Protein AF-A0A2P8WIC8-F1 (afdb_monomer_lite)

Radius of gyration: 12.03 Å; chains: 1; bounding box: 32×20×27 Å

Foldseek 3Di:
DCVVLVVLLVVLLVVQDQLVVLLVVDDPVVVVVLSVCLVPPPDPVSNNVSSNVSSVCSSDHPPDDDDDD

Sequence (69 aa):
MTASRVADLAEAFINHPGSEANFENFPHSVKRGILERIIQAKRPETRAKRVRETAELATHKYSREPVDP

pLDDT: mean 81.85, std 15.51, range [41.16, 93.44]

Structure (mmCIF, N/CA/C/O backbone):
data_AF-A0A2P8WIC8-F1
#
_entry.id   AF-A0A2P8WIC8-F1
#
loop_
_atom_site.group_PDB
_atom_site.id
_atom_site.type_symbol
_atom_site.label_atom_id
_atom_site.label_alt_id
_atom_site.label_comp_id
_atom_site.label_asym_id
_atom_site.label_entity_id
_atom_site.label_seq_id
_atom_site.pdbx_PDB_ins_code
_atom_site.Cartn_x
_atom_site.Cartn_y
_atom_site.Cartn_z
_atom_site.occupancy
_atom_site.B_iso_or_equiv
_atom_site.auth_seq_id
_atom_site.auth_comp_id
_atom_site.auth_asym_id
_atom_site.auth_atom_id
_atom_site.pdbx_PDB_model_num
ATOM 1 N N . MET A 1 1 ? -3.877 -12.360 13.063 1.00 46.09 1 MET A N 1
ATOM 2 C CA . MET A 1 1 ? -4.816 -11.770 12.074 1.00 46.09 1 MET A CA 1
ATOM 3 C C . MET A 1 1 ? -4.052 -10.942 11.032 1.00 46.09 1 MET A C 1
ATOM 5 O O . MET A 1 1 ? -4.169 -9.719 10.989 1.00 46.09 1 MET A O 1
ATOM 9 N N . THR A 1 2 ? -3.233 -11.598 10.207 1.00 51.25 2 THR A N 1
ATOM 10 C CA . THR A 1 2 ? -2.415 -10.942 9.161 1.00 51.25 2 THR A CA 1
ATOM 11 C C . THR A 1 2 ? -3.052 -11.097 7.775 1.00 51.25 2 THR A C 1
ATOM 13 O O . THR A 1 2 ? -2.889 -10.227 6.930 1.00 51.25 2 THR A O 1
ATOM 16 N N . ALA A 1 3 ? -3.872 -12.139 7.584 1.00 50.50 3 ALA A N 1
ATOM 17 C CA . ALA A 1 3 ? -4.509 -12.485 6.311 1.00 50.50 3 ALA A CA 1
ATOM 18 C C . ALA A 1 3 ? -5.422 -11.379 5.747 1.00 50.50 3 ALA A C 1
ATOM 20 O O . ALA A 1 3 ? -5.331 -11.045 4.573 1.00 50.50 3 ALA A O 1
ATOM 21 N N . SER A 1 4 ? -6.221 -10.723 6.596 1.00 56.16 4 SER A N 1
ATOM 22 C CA . SER A 1 4 ? -7.132 -9.654 6.152 1.00 56.16 4 SER A CA 1
ATOM 23 C C . SER A 1 4 ? -6.412 -8.387 5.675 1.00 56.16 4 SER A C 1
ATOM 25 O O . SER A 1 4 ? -7.063 -7.508 5.125 1.00 56.16 4 SER A O 1
ATOM 27 N N . ARG A 1 5 ? -5.098 -8.260 5.928 1.00 61.25 5 ARG A N 1
ATOM 28 C CA . ARG A 1 5 ? -4.337 -7.034 5.654 1.00 61.25 5 ARG A CA 1
ATOM 29 C C . ARG A 1 5 ? -3.638 -6.992 4.298 1.00 61.25 5 ARG A C 1
ATOM 31 O O . ARG A 1 5 ? -3.073 -5.959 3.952 1.00 61.25 5 ARG A O 1
ATOM 38 N N . VAL A 1 6 ? -3.578 -8.141 3.638 1.00 68.25 6 VAL A N 1
ATOM 39 C CA . VAL A 1 6 ? -3.052 -8.304 2.278 1.00 68.25 6 VAL A CA 1
ATOM 40 C C . VAL A 1 6 ? -4.221 -8.439 1.302 1.00 68.25 6 VAL A C 1
ATOM 42 O O . VAL A 1 6 ? -4.128 -7.972 0.175 1.00 68.25 6 VAL A O 1
ATOM 45 N N . ALA A 1 7 ? -5.343 -9.001 1.768 1.00 80.06 7 ALA A N 1
ATOM 46 C CA . ALA A 1 7 ? -6.569 -9.138 0.992 1.00 80.06 7 ALA A CA 1
ATOM 47 C C . ALA A 1 7 ? -7.134 -7.786 0.520 1.00 80.06 7 ALA A C 1
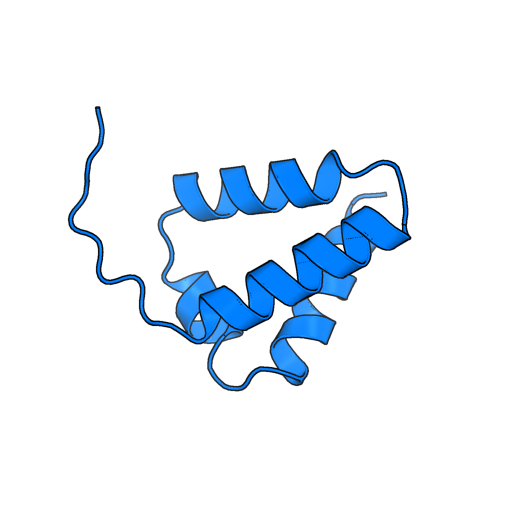ATOM 49 O O . ALA A 1 7 ? -7.459 -7.649 -0.652 1.00 80.06 7 ALA A O 1
ATOM 50 N N . ASP A 1 8 ? -7.175 -6.768 1.386 1.00 85.94 8 ASP A N 1
ATOM 51 C CA . ASP A 1 8 ? -7.688 -5.441 1.017 1.00 85.94 8 ASP A CA 1
ATOM 52 C C . ASP A 1 8 ? -6.805 -4.727 -0.015 1.00 85.94 8 ASP A C 1
ATOM 54 O O . ASP A 1 8 ? -7.307 -4.022 -0.889 1.00 85.94 8 ASP A O 1
ATOM 58 N N . LEU A 1 9 ? -5.488 -4.935 0.048 1.00 87.44 9 LEU A N 1
ATOM 59 C CA . LEU A 1 9 ? -4.572 -4.405 -0.957 1.00 87.44 9 LEU A CA 1
ATOM 60 C C . LEU A 1 9 ? -4.705 -5.130 -2.303 1.00 87.44 9 LEU A C 1
ATOM 62 O O . LEU A 1 9 ? -4.718 -4.468 -3.338 1.00 87.44 9 LEU A O 1
ATOM 66 N N . ALA A 1 10 ? -4.869 -6.454 -2.292 1.00 89.12 10 ALA A N 1
ATOM 67 C CA . ALA A 1 10 ? -5.133 -7.229 -3.503 1.00 89.12 10 ALA A CA 1
ATOM 68 C C . ALA A 1 10 ? -6.446 -6.793 -4.179 1.00 89.12 10 ALA A C 1
ATOM 70 O O . ALA A 1 10 ? -6.471 -6.554 -5.383 1.00 89.12 10 ALA A O 1
ATOM 71 N N . GLU A 1 11 ? -7.518 -6.592 -3.405 1.00 90.94 11 GLU A N 1
ATOM 72 C CA . GLU A 1 11 ? -8.788 -6.056 -3.916 1.00 90.94 11 GLU A CA 1
ATOM 73 C C . GLU A 1 11 ? -8.633 -4.656 -4.522 1.00 90.94 11 GLU A C 1
ATOM 75 O O . GLU A 1 11 ? -9.226 -4.345 -5.558 1.00 90.94 11 GLU A O 1
ATOM 80 N N . ALA A 1 12 ? -7.814 -3.800 -3.910 1.00 91.44 12 ALA A N 1
ATOM 81 C CA . ALA A 1 12 ? -7.533 -2.485 -4.466 1.00 91.44 12 ALA A CA 1
ATOM 82 C C . ALA A 1 12 ? -6.788 -2.586 -5.803 1.00 91.44 12 ALA A C 1
ATOM 84 O O . ALA A 1 12 ? -7.141 -1.872 -6.739 1.00 91.44 12 ALA A O 1
ATOM 85 N N . PHE A 1 13 ? -5.829 -3.504 -5.944 1.00 92.44 13 PHE A N 1
ATOM 86 C CA . PHE A 1 13 ? -5.115 -3.690 -7.208 1.00 92.44 13 PHE A CA 1
ATOM 87 C C . PHE A 1 13 ? -6.017 -4.123 -8.369 1.00 92.44 13 PHE A C 1
ATOM 89 O O . PHE A 1 13 ? -5.785 -3.689 -9.497 1.00 92.44 13 PHE A O 1
ATOM 96 N N . ILE A 1 14 ? -7.091 -4.878 -8.109 1.00 92.31 14 ILE A N 1
ATOM 97 C CA . ILE A 1 14 ? -8.088 -5.239 -9.136 1.00 92.31 14 ILE A CA 1
ATOM 98 C C . ILE A 1 14 ? -8.699 -3.984 -9.785 1.00 92.31 14 ILE A C 1
ATOM 100 O O . ILE A 1 14 ? -8.949 -3.965 -10.989 1.00 92.31 14 ILE A O 1
ATOM 104 N N . ASN A 1 15 ? -8.890 -2.909 -9.013 1.00 91.81 15 ASN A N 1
ATOM 105 C CA . ASN A 1 15 ? -9.447 -1.644 -9.505 1.00 91.81 15 ASN A CA 1
ATOM 106 C C . ASN A 1 15 ? -8.416 -0.760 -10.233 1.00 91.81 15 ASN A C 1
ATOM 108 O O . ASN A 1 15 ? -8.783 0.247 -10.839 1.00 91.81 15 ASN A O 1
ATOM 112 N N . HIS A 1 16 ? -7.134 -1.127 -10.190 1.00 90.56 16 HIS A N 1
ATOM 113 C CA . HIS A 1 16 ? -6.022 -0.345 -10.722 1.00 90.56 16 HIS A CA 1
ATOM 114 C C . HIS A 1 16 ? -5.134 -1.231 -11.613 1.00 90.56 16 HIS A C 1
ATOM 116 O O . HIS A 1 16 ? -4.107 -1.736 -11.157 1.00 90.56 16 HIS A O 1
ATOM 122 N N . PRO A 1 17 ? -5.490 -1.442 -12.892 1.00 88.38 17 PRO A N 1
ATOM 123 C CA . PRO A 1 17 ? -4.750 -2.344 -13.774 1.00 88.38 17 PRO A CA 1
ATOM 124 C C . PRO A 1 17 ? -3.249 -2.025 -13.837 1.00 88.38 17 PRO A C 1
ATOM 126 O O . PRO A 1 17 ? -2.849 -0.871 -13.983 1.00 88.38 17 PRO A O 1
ATOM 129 N N . GLY A 1 18 ? -2.409 -3.055 -13.716 1.00 88.00 18 GLY A N 1
ATOM 130 C CA . GLY A 1 18 ? -0.946 -2.926 -13.715 1.00 88.00 18 GLY A CA 1
ATOM 131 C C . GLY A 1 18 ? -0.327 -2.501 -12.377 1.00 88.00 18 GLY A C 1
ATOM 132 O O . GLY A 1 18 ? 0.890 -2.596 -12.229 1.00 88.00 18 GLY A O 1
ATOM 133 N N . SER A 1 19 ? -1.134 -2.095 -11.390 1.00 91.19 19 SER A N 1
ATOM 134 C CA . SER A 1 19 ? -0.639 -1.723 -10.059 1.00 91.19 19 SER A CA 1
ATOM 135 C C . SER A 1 19 ? 0.008 -2.891 -9.315 1.00 91.19 19 SER A C 1
ATOM 137 O O . SER A 1 19 ? 1.082 -2.711 -8.753 1.00 91.19 19 SER A O 1
ATOM 139 N N . GLU A 1 20 ? -0.579 -4.090 -9.364 1.00 90.00 20 GLU A N 1
ATOM 140 C CA . GLU A 1 20 ? -0.029 -5.288 -8.718 1.00 90.00 20 GLU A CA 1
ATOM 141 C C . GLU A 1 20 ? 1.368 -5.620 -9.254 1.00 90.00 20 GLU A C 1
ATOM 143 O O . GLU A 1 20 ? 2.333 -5.641 -8.496 1.00 90.00 20 GLU A O 1
ATOM 148 N N . ALA A 1 21 ? 1.502 -5.764 -10.576 1.00 89.38 21 ALA A N 1
ATOM 149 C CA . ALA A 1 21 ? 2.780 -6.069 -11.216 1.00 89.38 21 ALA A CA 1
ATOM 150 C C . ALA A 1 21 ? 3.845 -4.994 -10.933 1.00 89.38 21 ALA A C 1
ATOM 152 O O . ALA A 1 21 ? 5.010 -5.302 -10.683 1.00 89.38 21 ALA A O 1
ATOM 153 N N . ASN A 1 22 ? 3.472 -3.713 -10.939 1.00 89.75 22 ASN A N 1
ATOM 154 C CA . ASN A 1 22 ? 4.396 -2.638 -10.583 1.00 89.75 22 ASN A CA 1
ATOM 155 C C . ASN A 1 22 ? 4.788 -2.689 -9.100 1.00 89.75 22 ASN A C 1
ATOM 157 O O . ASN A 1 22 ? 5.965 -2.528 -8.778 1.00 89.75 22 ASN A O 1
ATOM 161 N N . PHE A 1 23 ? 3.829 -2.938 -8.207 1.00 88.75 23 PHE A N 1
ATOM 162 C CA . PHE A 1 23 ? 4.072 -3.067 -6.775 1.00 88.75 23 PHE A CA 1
ATOM 163 C C . PHE A 1 23 ? 4.993 -4.250 -6.471 1.00 88.75 23 PHE A C 1
ATOM 165 O O . PHE A 1 23 ? 5.894 -4.130 -5.644 1.00 88.75 23 PHE A O 1
ATOM 172 N N . GLU A 1 24 ? 4.840 -5.377 -7.167 1.00 88.38 24 GLU A N 1
ATOM 173 C CA . GLU A 1 24 ? 5.741 -6.525 -7.046 1.00 88.38 24 GLU A CA 1
ATOM 174 C C . GLU A 1 24 ? 7.189 -6.167 -7.398 1.00 88.38 24 GLU A C 1
ATOM 176 O O . GLU A 1 24 ? 8.108 -6.592 -6.688 1.00 88.38 24 GLU A O 1
ATOM 181 N N . ASN A 1 25 ? 7.380 -5.314 -8.408 1.00 88.62 25 ASN A N 1
ATOM 182 C CA . ASN A 1 25 ? 8.683 -4.794 -8.822 1.00 88.62 25 ASN A CA 1
ATOM 183 C C . ASN A 1 25 ? 9.286 -3.767 -7.847 1.00 88.62 25 ASN A C 1
ATOM 185 O O . ASN A 1 25 ? 10.452 -3.399 -7.997 1.00 88.62 25 ASN A O 1
ATOM 189 N N . PHE A 1 26 ? 8.544 -3.292 -6.839 1.00 85.00 26 PHE A N 1
ATOM 190 C CA . PHE A 1 26 ? 9.108 -2.370 -5.855 1.00 85.00 26 PHE A CA 1
ATOM 191 C C . PHE A 1 26 ? 10.196 -3.054 -5.012 1.00 85.00 26 PHE A C 1
ATOM 193 O O . PHE A 1 26 ? 10.062 -4.234 -4.654 1.00 85.00 26 PHE A O 1
ATOM 200 N N . PRO A 1 27 ? 11.242 -2.307 -4.604 1.00 88.19 27 PRO A N 1
ATOM 201 C CA . PRO A 1 27 ? 12.219 -2.800 -3.645 1.00 88.19 27 PRO A CA 1
ATOM 202 C C . PRO A 1 27 ? 11.549 -3.289 -2.358 1.00 88.19 27 PRO A C 1
ATOM 204 O O . PRO A 1 27 ? 10.532 -2.753 -1.906 1.00 88.19 27 PRO A O 1
ATOM 207 N N . HIS A 1 28 ? 12.146 -4.299 -1.726 1.00 84.69 28 HIS A N 1
ATOM 208 C CA . HIS A 1 28 ? 11.595 -4.897 -0.509 1.00 84.69 28 HIS A CA 1
ATOM 209 C C . HIS A 1 28 ? 11.429 -3.878 0.637 1.00 84.69 28 HIS A C 1
ATOM 211 O O . HIS A 1 28 ? 10.429 -3.927 1.353 1.00 84.69 28 HIS A O 1
ATOM 217 N N . SER A 1 29 ? 12.348 -2.913 0.766 1.00 86.19 29 SER A N 1
ATOM 218 C CA . SER A 1 29 ? 12.273 -1.824 1.754 1.00 86.19 29 SER A CA 1
ATOM 219 C C . SER A 1 29 ? 11.047 -0.927 1.546 1.00 86.19 29 SER A C 1
ATOM 221 O O . SER A 1 29 ? 10.322 -0.633 2.498 1.00 86.19 29 SER A O 1
ATOM 22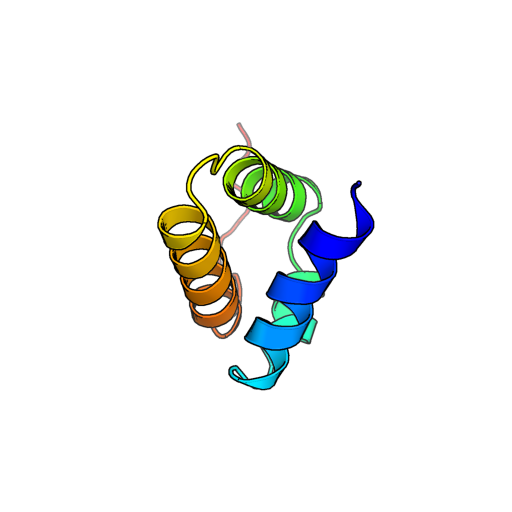3 N N . VAL A 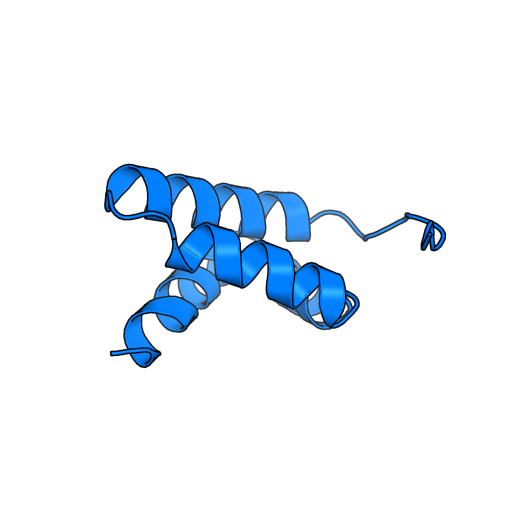1 30 ? 10.759 -0.561 0.294 1.00 87.88 30 VAL A N 1
ATOM 224 C CA . VAL A 1 30 ? 9.594 0.255 -0.083 1.00 87.88 30 VAL A CA 1
ATOM 225 C C . VAL A 1 30 ? 8.298 -0.494 0.217 1.00 87.88 30 VAL A C 1
ATOM 227 O O . VAL A 1 30 ? 7.422 0.045 0.899 1.00 87.88 30 VAL A O 1
ATOM 230 N N . LYS A 1 31 ? 8.195 -1.761 -0.215 1.00 88.88 31 LYS A N 1
ATOM 231 C CA . LYS A 1 31 ? 7.031 -2.613 0.085 1.00 88.88 31 LYS A CA 1
ATOM 232 C C . LYS A 1 31 ? 6.786 -2.696 1.587 1.00 88.88 31 LYS A C 1
ATOM 234 O O . LYS A 1 31 ? 5.659 -2.502 2.041 1.00 88.88 31 LYS A O 1
ATOM 239 N N . ARG A 1 32 ? 7.843 -2.914 2.373 1.00 90.12 32 ARG A N 1
ATOM 240 C CA . ARG A 1 32 ? 7.752 -2.983 3.832 1.00 90.12 32 ARG A CA 1
ATOM 241 C C . ARG A 1 32 ? 7.227 -1.681 4.438 1.00 90.12 32 ARG A C 1
ATOM 243 O O . ARG A 1 32 ? 6.283 -1.739 5.22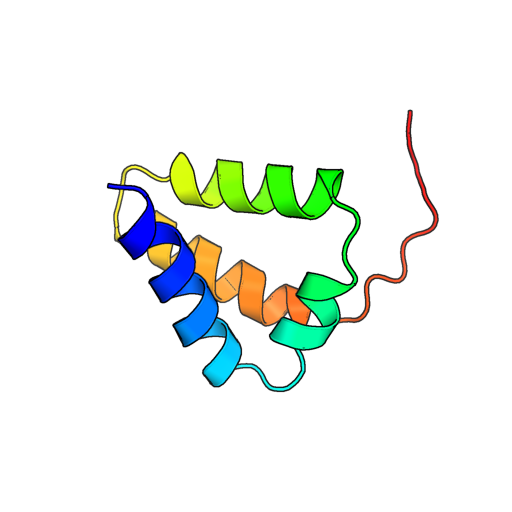1 1.00 90.12 32 ARG A O 1
ATOM 250 N N . GLY A 1 33 ? 7.766 -0.524 4.051 1.00 89.94 33 GLY A N 1
ATOM 251 C CA . GLY A 1 33 ? 7.311 0.770 4.575 1.00 89.94 33 GLY A CA 1
ATOM 252 C C . GLY A 1 33 ? 5.836 1.057 4.266 1.00 89.94 33 GLY A C 1
ATOM 253 O O . GLY A 1 33 ? 5.092 1.542 5.122 1.00 89.94 33 GLY A O 1
ATOM 254 N N . ILE A 1 34 ? 5.380 0.705 3.062 1.00 90.44 34 ILE A N 1
ATOM 255 C CA . ILE A 1 34 ? 3.973 0.837 2.661 1.00 90.44 34 ILE A CA 1
ATOM 256 C C . ILE A 1 34 ? 3.080 -0.078 3.509 1.00 90.44 34 ILE A C 1
ATOM 258 O O . ILE A 1 34 ? 2.103 0.384 4.109 1.00 90.44 34 ILE A O 1
AT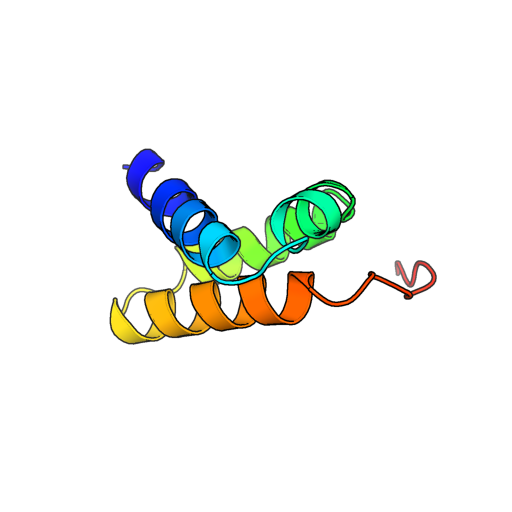OM 262 N N . LEU A 1 35 ? 3.435 -1.363 3.609 1.00 91.00 35 LEU A N 1
ATOM 263 C CA . LEU A 1 35 ? 2.673 -2.342 4.383 1.00 91.00 35 LEU A CA 1
ATOM 264 C C . LEU A 1 35 ? 2.617 -1.961 5.864 1.00 91.00 35 LEU A C 1
ATOM 266 O O . LEU A 1 35 ? 1.547 -2.003 6.465 1.00 91.00 35 LEU A O 1
ATOM 270 N N . GLU A 1 36 ? 3.727 -1.514 6.450 1.00 91.19 36 GLU A N 1
ATOM 271 C CA . GLU A 1 36 ? 3.766 -1.032 7.830 1.00 91.19 36 GLU A CA 1
ATOM 272 C C . GLU A 1 36 ? 2.813 0.151 8.039 1.00 91.19 36 GLU A C 1
ATOM 274 O O . GLU A 1 36 ? 2.017 0.133 8.981 1.00 91.19 36 GLU A O 1
ATOM 279 N N . ARG A 1 37 ? 2.792 1.139 7.133 1.00 91.12 37 ARG A N 1
ATOM 280 C CA . ARG A 1 37 ? 1.837 2.260 7.207 1.00 91.12 37 ARG A CA 1
ATOM 281 C C . ARG A 1 37 ? 0.389 1.783 7.127 1.00 91.12 37 ARG A C 1
ATOM 283 O O . ARG A 1 37 ? -0.455 2.291 7.868 1.00 91.12 37 ARG A O 1
ATOM 290 N N . ILE A 1 38 ? 0.070 0.820 6.269 1.00 90.94 38 ILE A N 1
ATOM 291 C CA . ILE A 1 38 ? -1.282 0.251 6.174 1.00 90.94 38 ILE A CA 1
ATOM 292 C C . ILE A 1 38 ? -1.637 -0.511 7.464 1.00 90.94 38 ILE A C 1
ATOM 294 O O . ILE A 1 38 ? -2.737 -0.371 7.999 1.00 90.94 38 ILE A O 1
ATOM 298 N N . ILE A 1 39 ? -0.703 -1.291 8.012 1.00 88.25 39 ILE A N 1
ATOM 299 C CA . ILE A 1 39 ? -0.884 -2.084 9.237 1.00 88.25 39 ILE A CA 1
ATOM 300 C C . ILE A 1 39 ? -1.105 -1.199 10.464 1.00 88.25 39 ILE A C 1
ATOM 302 O O . ILE A 1 39 ? -1.959 -1.529 11.292 1.00 88.25 39 ILE A O 1
ATOM 306 N N . GLN A 1 40 ? -0.365 -0.093 10.562 1.00 89.31 40 GLN A N 1
ATOM 307 C CA . GLN A 1 40 ? -0.433 0.871 11.661 1.00 89.31 40 GLN A CA 1
ATOM 308 C C . GLN A 1 40 ? -1.692 1.754 11.618 1.00 89.31 40 GLN A C 1
ATOM 310 O O . GLN A 1 40 ? -2.004 2.427 12.602 1.00 89.31 40 GLN A O 1
ATOM 315 N N . ALA A 1 41 ? -2.439 1.768 10.508 1.00 91.69 41 ALA A N 1
ATOM 316 C CA . ALA A 1 41 ? -3.703 2.490 10.418 1.00 91.69 41 ALA A CA 1
ATOM 317 C C . ALA A 1 41 ? -4.777 1.802 11.280 1.00 91.69 41 ALA A C 1
ATOM 319 O O . ALA A 1 41 ? -5.417 0.842 10.860 1.00 91.69 41 ALA A O 1
ATOM 320 N N . LYS A 1 42 ? -4.964 2.304 12.508 1.00 88.75 42 LYS A N 1
ATOM 321 C CA . LYS A 1 42 ? -5.919 1.749 13.486 1.00 88.75 42 LYS A CA 1
ATOM 322 C C . LYS A 1 42 ? -7.384 2.001 13.120 1.00 88.75 42 LYS A C 1
ATOM 324 O O . LYS A 1 42 ? -8.252 1.250 13.544 1.00 88.75 42 LYS A O 1
ATOM 329 N N . ARG A 1 43 ? -7.661 3.072 12.368 1.00 92.00 43 ARG A N 1
ATOM 330 C CA . ARG A 1 43 ? -9.013 3.412 11.907 1.00 92.00 43 ARG A CA 1
ATOM 331 C C . ARG A 1 43 ? -9.281 2.746 10.552 1.00 92.00 43 ARG A C 1
ATOM 333 O O . ARG A 1 43 ? -8.440 2.901 9.661 1.00 92.00 43 ARG A O 1
ATOM 340 N N . PRO A 1 44 ? -10.431 2.073 10.366 1.00 88.00 44 PRO A N 1
ATOM 341 C CA . PRO A 1 44 ? -10.747 1.372 9.120 1.00 88.00 44 PRO A CA 1
ATOM 342 C C . PRO A 1 44 ? -10.792 2.321 7.915 1.00 88.00 44 PRO A C 1
ATOM 344 O O . PRO A 1 44 ? -10.239 2.003 6.869 1.00 88.00 44 PRO A O 1
ATOM 347 N N . GLU A 1 45 ? -11.325 3.532 8.082 1.00 91.75 45 GLU A N 1
ATOM 348 C CA . GLU A 1 45 ? -11.358 4.559 7.028 1.00 91.75 45 GLU A CA 1
ATOM 349 C C . GLU A 1 45 ? -9.954 4.976 6.572 1.00 91.75 45 GLU A C 1
ATOM 351 O O . GLU A 1 45 ? -9.663 5.069 5.381 1.00 91.75 45 GLU A O 1
ATOM 356 N N . THR A 1 46 ? -9.040 5.196 7.525 1.00 92.62 46 THR A N 1
ATOM 357 C CA . THR A 1 46 ? -7.646 5.546 7.220 1.00 92.62 46 THR A CA 1
ATOM 358 C C . THR A 1 46 ? -6.927 4.393 6.534 1.00 92.62 46 THR A C 1
ATOM 360 O O . THR A 1 46 ? -6.104 4.624 5.650 1.00 92.62 46 THR A O 1
ATOM 363 N N . ARG A 1 47 ? -7.230 3.156 6.936 1.00 91.62 47 ARG A N 1
ATOM 364 C CA . ARG A 1 47 ? -6.694 1.958 6.298 1.00 91.62 47 ARG A CA 1
ATOM 365 C C . ARG A 1 47 ? -7.157 1.866 4.845 1.00 91.62 47 ARG A C 1
ATOM 367 O O . ARG A 1 47 ? -6.303 1.799 3.970 1.00 91.62 47 ARG A O 1
ATOM 374 N N . ALA A 1 48 ? -8.463 1.963 4.596 1.00 91.38 48 ALA A N 1
ATOM 375 C CA . ALA A 1 48 ? -9.040 1.939 3.253 1.00 91.38 48 ALA A CA 1
ATOM 376 C C . ALA A 1 48 ? -8.461 3.049 2.362 1.00 91.38 48 ALA A C 1
ATOM 378 O O . ALA A 1 48 ? -8.058 2.791 1.230 1.00 91.38 48 ALA A O 1
ATOM 379 N N . LYS A 1 49 ? -8.316 4.268 2.902 1.00 92.75 49 LYS A N 1
ATOM 380 C 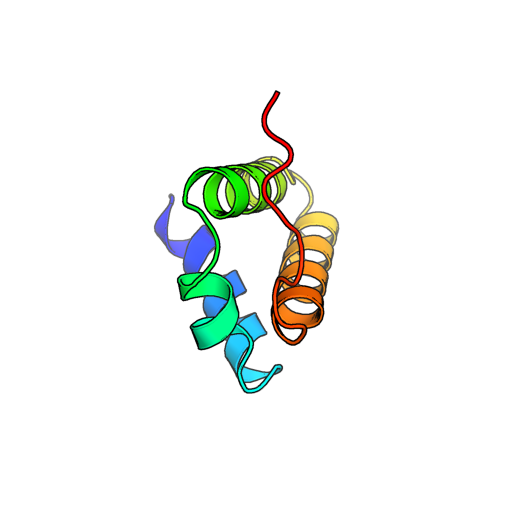CA . LYS A 1 49 ? -7.682 5.384 2.189 1.00 92.75 49 LYS A CA 1
ATOM 381 C C . LYS A 1 49 ? -6.239 5.062 1.786 1.00 92.75 49 LYS A C 1
ATOM 383 O O . LYS A 1 49 ? -5.893 5.239 0.626 1.00 92.75 49 LYS A O 1
ATOM 388 N N . ARG A 1 50 ? -5.416 4.559 2.716 1.00 93.06 50 ARG A N 1
ATOM 389 C CA . ARG A 1 50 ? -4.007 4.210 2.444 1.00 93.06 50 ARG A CA 1
ATOM 390 C C . ARG A 1 50 ? -3.869 3.057 1.453 1.00 93.06 50 ARG A C 1
ATOM 392 O O . ARG A 1 50 ? -2.950 3.071 0.643 1.00 93.06 50 ARG A O 1
ATOM 399 N N . VAL A 1 51 ? -4.759 2.070 1.529 1.00 93.44 51 VAL A N 1
ATOM 400 C CA . VAL A 1 51 ? -4.820 0.944 0.589 1.00 93.44 51 VAL A CA 1
ATOM 401 C C . VAL A 1 51 ? -5.121 1.444 -0.823 1.00 93.44 51 VAL A C 1
ATOM 403 O O . VAL A 1 51 ? -4.355 1.156 -1.739 1.00 93.44 51 VAL A O 1
ATOM 406 N N . ARG A 1 52 ? -6.159 2.274 -0.983 1.00 92.94 52 ARG A N 1
ATOM 407 C CA . ARG A 1 52 ? -6.504 2.879 -2.274 1.00 92.94 52 ARG A CA 1
ATOM 408 C C . ARG A 1 52 ? -5.370 3.743 -2.824 1.00 92.94 52 ARG A C 1
ATOM 410 O O . ARG A 1 52 ? -4.952 3.537 -3.952 1.00 92.94 52 ARG A O 1
ATOM 417 N N . GLU A 1 53 ? -4.824 4.650 -2.012 1.00 91.94 53 GLU A N 1
ATOM 418 C CA . GLU A 1 53 ? -3.691 5.500 -2.412 1.00 91.94 53 GLU A CA 1
ATOM 419 C C . GLU A 1 53 ? -2.474 4.666 -2.837 1.00 91.94 53 GLU A C 1
ATOM 421 O O . GLU A 1 53 ? -1.780 5.020 -3.782 1.00 91.94 53 GLU A O 1
ATOM 426 N N . THR A 1 54 ? -2.216 3.540 -2.166 1.00 92.69 54 THR A N 1
ATOM 427 C CA . THR A 1 54 ? -1.128 2.629 -2.546 1.00 92.69 54 THR A CA 1
ATOM 428 C C . THR A 1 54 ? -1.377 2.007 -3.915 1.00 92.69 54 THR A C 1
ATOM 430 O O . THR A 1 54 ? -0.466 1.993 -4.737 1.00 92.69 54 THR A O 1
ATOM 433 N N . ALA A 1 55 ? -2.587 1.504 -4.166 1.00 92.44 55 ALA A N 1
ATOM 434 C CA . ALA A 1 55 ? -2.939 0.895 -5.444 1.00 92.44 55 ALA A CA 1
ATOM 435 C C . ALA A 1 55 ? -2.916 1.916 -6.594 1.00 92.44 55 ALA A C 1
ATOM 437 O O . ALA A 1 55 ? -2.349 1.631 -7.646 1.00 92.44 55 ALA A O 1
ATOM 438 N N . GLU A 1 56 ? -3.426 3.129 -6.362 1.00 91.56 56 GLU A N 1
ATOM 439 C CA . GLU A 1 56 ? -3.330 4.260 -7.292 1.00 91.56 56 GLU A CA 1
ATOM 440 C C . GLU A 1 56 ? -1.868 4.604 -7.606 1.00 91.56 56 GLU A C 1
ATOM 442 O O . GLU A 1 56 ? -1.479 4.633 -8.772 1.00 91.56 56 GLU A O 1
ATOM 447 N N . LEU A 1 57 ? -1.025 4.803 -6.588 1.00 88.31 57 LEU A N 1
ATOM 448 C CA . LEU A 1 57 ? 0.388 5.143 -6.784 1.00 88.31 57 LEU A CA 1
ATOM 449 C C . LEU A 1 57 ? 1.170 4.018 -7.462 1.00 88.31 57 LEU A C 1
ATOM 451 O O . LEU A 1 57 ? 2.057 4.293 -8.266 1.00 88.31 57 LEU A O 1
ATOM 455 N N . ALA A 1 58 ? 0.830 2.763 -7.177 1.00 89.94 58 ALA A N 1
ATOM 456 C CA . ALA A 1 58 ? 1.442 1.609 -7.816 1.00 89.94 58 ALA A CA 1
ATOM 457 C C . ALA A 1 58 ? 1.098 1.499 -9.312 1.00 89.94 58 ALA A C 1
ATOM 459 O O . ALA A 1 58 ? 1.818 0.830 -10.045 1.00 89.94 58 ALA A O 1
ATOM 460 N N . THR A 1 59 ? 0.074 2.193 -9.829 1.00 88.25 59 THR A N 1
ATOM 461 C CA . THR A 1 59 ? -0.117 2.295 -11.293 1.00 88.25 59 THR A CA 1
ATOM 462 C C . THR A 1 59 ? 1.028 3.042 -11.979 1.00 88.25 59 THR A C 1
ATOM 464 O O . THR A 1 59 ? 1.318 2.795 -13.152 1.00 88.25 59 THR A O 1
ATOM 467 N N . HIS A 1 60 ? 1.729 3.914 -11.252 1.00 82.69 60 HIS A N 1
ATOM 468 C CA . HIS A 1 60 ? 2.881 4.630 -11.769 1.00 82.69 60 HIS A CA 1
ATOM 469 C C . HIS A 1 60 ? 4.145 3.788 -11.590 1.00 82.69 60 HIS A C 1
ATOM 471 O O . HIS A 1 60 ? 4.463 3.322 -10.495 1.00 82.69 60 HIS A O 1
ATOM 477 N N . LYS A 1 61 ? 4.898 3.604 -12.682 1.00 64.88 61 LYS A N 1
ATOM 478 C CA . LYS A 1 61 ? 6.218 2.969 -12.619 1.00 64.88 61 LYS A CA 1
ATOM 479 C C . LYS A 1 61 ? 7.091 3.720 -11.614 1.00 64.88 61 LYS A C 1
ATOM 481 O O . LYS A 1 61 ? 7.185 4.946 -11.667 1.00 64.88 61 LYS A O 1
ATOM 486 N N . TYR A 1 62 ? 7.754 2.976 -10.732 1.00 59.44 62 TYR A N 1
ATOM 487 C CA . TYR A 1 62 ? 8.739 3.527 -9.807 1.00 59.44 62 TYR A CA 1
ATOM 488 C C . TYR A 1 62 ? 9.995 3.938 -10.586 1.00 59.44 62 TYR A C 1
ATOM 490 O O . TYR A 1 62 ? 10.980 3.210 -10.649 1.00 59.44 62 TYR A O 1
ATOM 498 N N . SER A 1 63 ? 9.952 5.109 -11.216 1.00 53.84 63 SER A N 1
ATOM 499 C CA . SER A 1 63 ? 11.143 5.803 -11.700 1.00 53.84 63 SER A CA 1
ATOM 500 C C . SER A 1 63 ? 11.702 6.632 -10.550 1.00 53.84 63 SER A C 1
ATOM 502 O O . SER A 1 63 ? 11.498 7.842 -10.487 1.00 53.84 63 SER A O 1
ATOM 504 N N . ARG A 1 64 ? 12.378 5.989 -9.598 1.00 47.41 64 ARG A N 1
ATOM 505 C CA . ARG A 1 64 ? 13.279 6.714 -8.705 1.00 47.41 64 ARG A CA 1
ATOM 506 C C . ARG A 1 64 ? 14.568 5.930 -8.578 1.00 47.41 64 ARG A C 1
ATOM 508 O O . ARG A 1 64 ? 14.566 4.816 -8.058 1.00 47.41 64 ARG A O 1
ATOM 515 N N . GLU A 1 65 ? 15.637 6.533 -9.087 1.00 49.16 65 GLU A N 1
ATOM 516 C CA . GLU A 1 65 ? 17.005 6.157 -8.758 1.00 49.16 65 GLU A CA 1
ATOM 517 C C . GLU A 1 65 ? 17.137 5.943 -7.242 1.00 49.16 65 GLU A C 1
ATOM 519 O O . GLU A 1 65 ? 16.477 6.646 -6.460 1.00 49.16 65 GLU A O 1
ATOM 524 N N . PRO A 1 66 ? 17.931 4.949 -6.818 1.00 49.03 66 PRO A N 1
ATOM 525 C CA . PRO A 1 66 ? 18.069 4.620 -5.413 1.00 49.03 66 PRO A CA 1
ATOM 526 C C . PRO A 1 66 ? 18.727 5.798 -4.692 1.00 49.03 66 PRO A C 1
ATOM 528 O O . PRO A 1 66 ? 19.896 6.097 -4.904 1.00 49.03 66 PRO A O 1
ATOM 531 N N . VAL A 1 67 ? 17.959 6.470 -3.837 1.00 55.91 67 VAL A N 1
ATOM 532 C CA . VAL A 1 67 ? 18.510 7.289 -2.758 1.00 55.91 67 VAL A CA 1
ATOM 533 C C . VAL A 1 67 ? 18.407 6.437 -1.504 1.00 55.91 67 VAL A C 1
ATOM 535 O O . VAL A 1 67 ? 17.317 6.272 -0.957 1.00 55.91 67 VAL A O 1
ATOM 538 N N . ASP A 1 68 ? 19.529 5.849 -1.114 1.00 41.16 68 ASP A N 1
ATOM 539 C CA . ASP A 1 68 ? 19.714 5.139 0.148 1.00 41.16 68 ASP A CA 1
ATOM 540 C C . ASP A 1 68 ? 21.201 5.252 0.521 1.00 41.16 68 ASP A C 1
ATOM 542 O O . ASP A 1 68 ? 22.041 4.895 -0.312 1.00 41.16 68 ASP A O 1
ATOM 546 N N . PRO A 1 69 ? 21.566 5.634 1.752 1.00 47.62 69 PRO A N 1
ATOM 547 C CA . PRO A 1 69 ? 21.176 6.799 2.551 1.00 47.62 69 PRO A CA 1
ATOM 548 C C . PRO A 1 69 ? 22.118 8.012 2.386 1.00 47.62 69 PRO A C 1
ATOM 550 O O . PRO A 1 69 ? 23.277 7.842 1.946 1.00 47.62 69 PRO A O 1
#

Secondary structure (DSSP, 8-state):
--THHHHHHHHHHHTSTTHHHHHHTS-HHHHHHHHHHHHH--SHHHHHHHHHHHHHHHTS---------